Protein AF-A0A2X0K0A9-F1 (afdb_monomer_lite)

Sequence (121 aa):
MPASAASIPGGAQQFCGSQICLYYHSSEQGAQWVANDAEWGDLSGQTFNAQGNFGNVWDGYGQAIRNNAASVANGGYDTVYVYVYRAVDGWGPYDSVGAGGYGNLVNTWNNEASYSIYNHG

Radius of gyration: 12.95 Å; chains: 1; bounding box: 28×37×34 Å

Secondary structure (DSSP, 8-state):
-----EEE---S--SSSSSEEEEEETTTEEEEEEE-SSEES--BTBBPBPPTT-----TTTT-BSTTT--EEE--SSSPEEEESS-GGG---SEEEE-TT-EEE-SSSTT---EEESS---

pLDDT: mean 82.2, std 12.89, range [33.5, 93.31]

Foldseek 3Di:
DPFDEAEFDADPAQPDPEQKKFAQDFPRFWFIDGDRDQKDQFQAVPAGDHPDDDPDRTPRGRPRSALGTFKMFGQDQAKKWFFLHGVVVQRGHTYIAHHNGMGTDDSCGRRTTMMHSDDRD

Structure (mmCIF, N/CA/C/O backbone):
data_AF-A0A2X0K0A9-F1
#
_entry.id   AF-A0A2X0K0A9-F1
#
loop_
_atom_site.group_PDB
_atom_site.id
_atom_site.type_symbol
_atom_site.label_atom_id
_atom_site.label_alt_id
_atom_site.label_comp_id
_atom_site.label_asym_id
_atom_site.label_entity_id
_atom_site.label_seq_id
_atom_site.pdbx_PDB_ins_code
_atom_site.Cartn_x
_atom_site.Cartn_y
_atom_site.Cartn_z
_atom_site.occupancy
_atom_site.B_iso_or_equiv
_atom_site.auth_seq_id
_atom_site.auth_comp_id
_atom_site.auth_asym_id
_atom_site.auth_atom_id
_atom_site.pdbx_PDB_model_num
ATOM 1 N N . MET A 1 1 ? -4.110 -19.079 13.600 1.00 33.50 1 MET A N 1
ATOM 2 C CA . MET A 1 1 ? -3.692 -19.382 12.211 1.00 33.50 1 MET A CA 1
ATOM 3 C C . MET A 1 1 ? -2.951 -18.140 11.753 1.00 33.50 1 MET A C 1
ATOM 5 O O . MET A 1 1 ? -3.490 -17.078 12.050 1.00 33.50 1 MET A O 1
ATOM 9 N N . PRO A 1 2 ? -1.722 -18.210 11.214 1.00 40.62 2 PRO A N 1
ATOM 10 C CA . PRO A 1 2 ? -1.015 -16.984 10.858 1.00 40.62 2 PRO A CA 1
ATOM 11 C C . PRO A 1 2 ? -1.839 -16.257 9.793 1.00 40.62 2 PRO A C 1
ATOM 13 O O . PRO A 1 2 ? -2.416 -16.915 8.923 1.00 40.62 2 PRO A O 1
ATOM 16 N N . ALA A 1 3 ? -1.983 -14.941 9.939 1.00 44.62 3 ALA A N 1
ATOM 17 C CA . ALA A 1 3 ? -2.713 -14.120 8.988 1.00 44.62 3 ALA A CA 1
ATOM 18 C C . ALA A 1 3 ? -2.099 -14.343 7.599 1.00 44.62 3 ALA A C 1
ATOM 20 O O . ALA A 1 3 ? -0.877 -14.389 7.457 1.00 44.62 3 ALA A O 1
ATOM 21 N N . SER A 1 4 ? -2.933 -14.606 6.596 1.00 55.38 4 SER A N 1
ATOM 22 C CA . SER A 1 4 ? -2.465 -14.844 5.236 1.00 55.38 4 SER A CA 1
ATOM 23 C C . SER A 1 4 ? -1.783 -13.577 4.732 1.00 55.38 4 SER A C 1
ATOM 25 O O . SER A 1 4 ? -2.444 -12.568 4.516 1.00 55.38 4 SER A O 1
ATOM 27 N N . ALA A 1 5 ? -0.459 -13.638 4.596 1.00 60.31 5 ALA A N 1
ATOM 28 C CA . ALA A 1 5 ? 0.340 -12.587 3.993 1.00 60.31 5 ALA A CA 1
ATOM 29 C C . ALA A 1 5 ? 0.682 -12.988 2.560 1.00 60.31 5 ALA A C 1
ATOM 31 O O . ALA A 1 5 ? 1.342 -14.009 2.352 1.00 60.31 5 ALA A O 1
ATOM 32 N N . ALA A 1 6 ? 0.233 -12.222 1.566 1.00 78.50 6 ALA A N 1
ATOM 33 C CA . ALA A 1 6 ? 0.764 -12.355 0.215 1.00 78.50 6 ALA A CA 1
ATOM 34 C C . ALA A 1 6 ? 1.959 -11.419 0.085 1.00 78.50 6 ALA A C 1
ATOM 36 O O . ALA A 1 6 ? 1.942 -10.283 0.554 1.00 78.50 6 ALA A O 1
ATOM 37 N N . SER A 1 7 ? 3.016 -11.931 -0.530 1.00 84.19 7 SER A N 1
ATOM 38 C CA . SER A 1 7 ? 4.254 -11.196 -0.736 1.00 84.19 7 SER A CA 1
ATOM 39 C C . SER A 1 7 ? 4.361 -10.749 -2.187 1.00 84.19 7 SER A C 1
ATOM 41 O O . SER A 1 7 ? 4.437 -11.585 -3.092 1.00 84.19 7 SER A O 1
ATOM 43 N N . ILE A 1 8 ? 4.432 -9.442 -2.392 1.00 87.88 8 ILE A N 1
ATOM 44 C CA . ILE A 1 8 ? 4.787 -8.802 -3.651 1.00 87.88 8 ILE A CA 1
ATOM 45 C C . ILE A 1 8 ? 6.312 -8.603 -3.636 1.00 87.88 8 ILE A C 1
ATOM 47 O O . ILE A 1 8 ? 6.832 -7.872 -2.783 1.00 87.88 8 ILE A O 1
ATOM 51 N N . PRO A 1 9 ? 7.064 -9.289 -4.518 1.00 83.94 9 PRO A N 1
ATOM 52 C C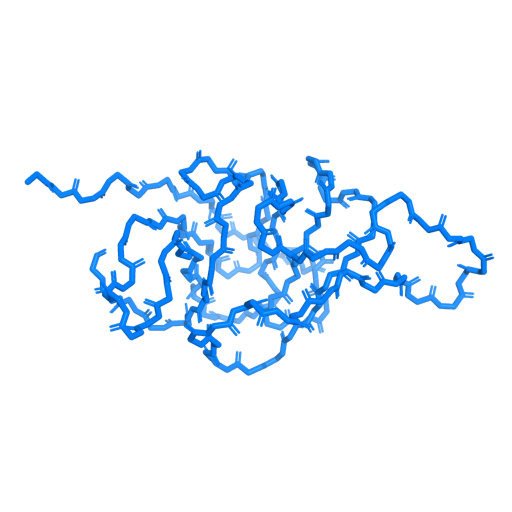A . PRO A 1 9 ? 8.519 -9.231 -4.499 1.00 83.94 9 PRO A CA 1
ATOM 53 C C . PRO A 1 9 ? 9.030 -7.824 -4.828 1.00 83.94 9 PRO A C 1
ATOM 55 O O . PRO A 1 9 ? 8.444 -7.100 -5.630 1.00 83.94 9 PRO A O 1
ATOM 58 N N . GLY A 1 10 ? 10.154 -7.461 -4.208 1.00 79.06 10 GLY A N 1
ATOM 59 C CA . GLY A 1 10 ? 10.881 -6.230 -4.514 1.00 79.06 10 GLY A CA 1
ATOM 60 C C . GLY A 1 10 ? 11.560 -6.262 -5.887 1.00 79.06 10 GLY A C 1
ATOM 61 O O . GLY A 1 10 ? 11.720 -7.323 -6.496 1.00 79.06 10 GLY A O 1
ATOM 62 N N . GLY A 1 11 ? 12.008 -5.100 -6.356 1.00 77.44 11 GLY A N 1
ATOM 63 C CA . GLY A 1 11 ? 12.630 -4.938 -7.670 1.00 77.44 11 GLY A CA 1
ATOM 64 C C . GLY A 1 11 ? 13.549 -3.719 -7.754 1.00 77.44 11 GLY A C 1
ATOM 65 O O . GLY A 1 11 ? 13.556 -2.859 -6.884 1.00 77.44 11 GLY A O 1
ATOM 66 N N . ALA A 1 12 ? 14.346 -3.632 -8.822 1.00 62.19 12 ALA A N 1
ATOM 67 C CA . ALA A 1 12 ? 15.263 -2.504 -9.036 1.00 62.19 12 ALA A CA 1
ATOM 68 C C . ALA A 1 12 ? 14.567 -1.228 -9.556 1.00 62.19 12 ALA A C 1
ATOM 70 O O . ALA A 1 12 ? 15.213 -0.194 -9.708 1.00 62.19 12 ALA A O 1
ATOM 71 N N . GLN A 1 13 ? 13.274 -1.302 -9.883 1.00 62.41 13 GLN A N 1
ATOM 72 C CA . GLN A 1 13 ? 12.555 -0.258 -10.605 1.00 62.41 13 GLN A CA 1
ATOM 73 C C . GLN A 1 13 ? 11.566 0.453 -9.675 1.00 62.41 13 GLN A C 1
ATOM 75 O O . GLN A 1 13 ? 10.579 -0.134 -9.246 1.00 62.41 13 GLN A O 1
ATOM 80 N N . GLN A 1 14 ? 11.811 1.732 -9.388 1.00 64.44 14 GLN A N 1
ATOM 81 C CA . GLN A 1 14 ? 10.899 2.561 -8.597 1.00 64.44 14 GLN A CA 1
ATOM 82 C C . GLN A 1 14 ? 9.744 3.052 -9.483 1.00 64.44 14 GLN A C 1
ATOM 84 O O . GLN A 1 14 ? 9.849 4.075 -10.155 1.00 64.44 14 GLN A O 1
ATOM 89 N N . PHE A 1 15 ? 8.645 2.289 -9.514 1.00 70.12 15 PHE A N 1
ATOM 90 C CA . PHE A 1 15 ? 7.393 2.681 -10.187 1.00 70.12 15 PHE A CA 1
ATOM 91 C C . PHE A 1 15 ? 6.676 3.821 -9.441 1.00 70.12 15 PHE A C 1
ATOM 93 O O . PHE A 1 15 ? 5.972 4.637 -10.031 1.00 70.12 15 PHE A O 1
ATOM 100 N N . CYS A 1 16 ? 6.922 3.896 -8.133 1.00 81.69 16 CYS A N 1
ATOM 101 C CA . CYS A 1 16 ? 6.465 4.941 -7.236 1.00 81.69 16 CYS A CA 1
ATOM 102 C C . CYS A 1 16 ? 7.640 5.850 -6.854 1.00 81.69 16 CYS A C 1
ATOM 104 O O . CYS A 1 16 ? 8.687 5.365 -6.435 1.00 81.69 16 CYS A O 1
ATOM 106 N N . GLY A 1 17 ? 7.468 7.169 -6.958 1.00 82.38 17 GLY A N 1
ATOM 107 C CA . GLY A 1 17 ? 8.461 8.155 -6.503 1.00 82.38 17 GLY A CA 1
ATOM 108 C C . GLY A 1 17 ? 8.375 8.481 -5.006 1.00 82.38 17 GLY A C 1
ATOM 109 O O . GLY A 1 17 ? 8.891 9.505 -4.569 1.00 82.38 17 GLY A O 1
ATOM 110 N N . SER A 1 18 ? 7.639 7.688 -4.231 1.00 87.88 18 SER A N 1
ATOM 111 C CA . SER A 1 18 ? 7.383 7.885 -2.800 1.00 87.88 18 SER A CA 1
ATOM 112 C C . SER A 1 18 ? 7.452 6.547 -2.067 1.00 87.88 18 SER A C 1
ATOM 114 O O . SER A 1 18 ? 7.518 5.502 -2.711 1.00 87.88 18 SER A O 1
ATOM 116 N N . GLN A 1 19 ? 7.452 6.564 -0.732 1.00 88.38 19 GLN A N 1
ATOM 117 C CA . GLN A 1 19 ? 7.525 5.334 0.068 1.00 88.38 19 GLN A CA 1
ATOM 118 C C . GLN A 1 19 ? 6.440 4.324 -0.340 1.00 88.38 19 GLN A C 1
ATOM 120 O O . GLN A 1 19 ? 6.741 3.152 -0.550 1.00 88.38 19 GLN A O 1
ATOM 125 N N . ILE A 1 20 ? 5.200 4.785 -0.514 1.00 90.62 20 ILE A N 1
ATOM 126 C CA . ILE A 1 20 ? 4.082 3.963 -0.982 1.00 90.62 20 ILE A CA 1
ATOM 127 C C . ILE A 1 20 ? 3.239 4.722 -2.013 1.00 90.62 20 ILE A C 1
ATOM 129 O O . ILE A 1 20 ? 2.982 5.919 -1.864 1.00 90.62 20 ILE A O 1
ATOM 133 N N . CYS A 1 21 ? 2.788 4.003 -3.039 1.00 91.25 21 CYS A N 1
ATOM 134 C CA . CYS A 1 21 ? 1.742 4.409 -3.967 1.00 91.25 21 CYS A CA 1
ATOM 135 C C . CYS A 1 21 ? 0.644 3.341 -3.971 1.00 91.25 21 CYS A C 1
ATOM 137 O O . CYS A 1 21 ? 0.934 2.175 -4.223 1.00 91.25 21 CYS A O 1
ATOM 139 N N . LEU A 1 22 ? -0.602 3.731 -3.718 1.00 91.25 22 LEU A N 1
ATOM 140 C CA . LEU A 1 22 ? -1.788 2.885 -3.863 1.00 91.25 22 LEU A CA 1
ATOM 141 C C . LEU A 1 22 ? -2.563 3.329 -5.100 1.00 91.25 22 LEU A C 1
ATOM 143 O O . LEU A 1 22 ? -2.734 4.530 -5.310 1.00 91.25 22 LEU A O 1
ATOM 147 N N . TYR A 1 23 ? -3.060 2.377 -5.881 1.00 89.56 23 TYR A N 1
ATOM 148 C CA . TYR A 1 23 ? -3.743 2.625 -7.149 1.00 89.56 23 TYR A CA 1
ATOM 149 C C . TYR A 1 23 ? -5.162 2.063 -7.129 1.00 89.56 23 TYR A C 1
ATOM 151 O O . TYR A 1 23 ? -5.405 0.984 -6.579 1.00 89.56 23 TYR A O 1
ATOM 159 N N . TYR A 1 24 ? -6.088 2.788 -7.757 1.00 88.94 24 TYR A N 1
ATOM 160 C CA . TYR A 1 24 ? -7.499 2.407 -7.831 1.00 88.94 24 TYR A CA 1
ATOM 161 C C . TYR A 1 24 ? -7.738 1.146 -8.680 1.00 88.94 24 TYR A C 1
ATOM 163 O O . TYR A 1 24 ? -8.608 0.341 -8.364 1.00 88.94 24 TYR A O 1
ATOM 171 N N . HIS A 1 25 ? -6.950 0.940 -9.741 1.00 87.38 25 HIS A N 1
ATOM 172 C CA . HIS A 1 25 ? -7.037 -0.255 -10.588 1.00 87.38 25 HIS A CA 1
ATOM 173 C C . HIS A 1 25 ? -5.873 -1.214 -10.371 1.00 87.38 25 HIS A C 1
ATOM 175 O O . HIS A 1 25 ? -4.822 -0.860 -9.834 1.00 87.38 25 HIS A O 1
ATOM 181 N N . SER A 1 26 ? -6.062 -2.456 -10.812 1.00 86.94 26 SER A N 1
ATOM 182 C CA . SER A 1 26 ? -4.986 -3.439 -10.936 1.00 86.94 26 SER A CA 1
ATOM 183 C C . SER A 1 26 ? -3.914 -2.971 -11.929 1.00 86.94 26 SER A C 1
ATOM 185 O O . SER A 1 26 ? -4.184 -2.158 -12.815 1.00 86.94 26 SER A O 1
ATOM 187 N N . SER A 1 27 ? -2.709 -3.531 -11.816 1.00 85.06 27 SER A N 1
ATOM 188 C CA . SER A 1 27 ? -1.563 -3.213 -12.679 1.00 85.06 27 SER A CA 1
ATOM 189 C C . SER A 1 27 ? -1.169 -1.732 -12.654 1.00 85.06 27 SER A C 1
ATOM 191 O O . SER A 1 27 ? -0.810 -1.164 -13.687 1.00 85.06 27 SER A O 1
ATOM 193 N N . GLU A 1 28 ? -1.258 -1.118 -11.468 1.00 85.62 28 GLU A N 1
ATOM 194 C CA . GLU A 1 28 ? -0.762 0.228 -11.175 1.00 85.62 28 GLU A CA 1
ATOM 195 C C . GLU A 1 28 ? -1.412 1.313 -12.054 1.00 85.62 28 GLU A C 1
ATOM 197 O O . GLU A 1 28 ? -0.757 2.248 -12.519 1.00 85.62 28 GLU A O 1
ATOM 202 N N . GLN A 1 29 ? -2.719 1.175 -12.315 1.00 84.44 29 GLN A N 1
ATOM 203 C CA . GLN A 1 29 ? -3.489 2.084 -13.171 1.00 84.44 29 GLN A CA 1
ATOM 204 C C . GLN A 1 29 ? -4.497 2.935 -12.387 1.00 84.44 29 GLN A C 1
ATOM 206 O O . GLN A 1 29 ? -4.874 2.638 -11.253 1.00 84.44 29 GLN A O 1
ATOM 211 N N . GLY A 1 30 ? -5.011 3.972 -13.052 1.00 85.31 30 GLY A N 1
ATOM 212 C CA . GLY A 1 30 ? -6.050 4.846 -12.511 1.00 85.31 30 GLY A CA 1
ATOM 213 C C . GLY A 1 30 ? -5.502 5.935 -11.594 1.00 85.31 30 GLY A C 1
ATOM 214 O O . GLY A 1 30 ? -4.330 6.303 -11.657 1.00 85.31 30 GLY A O 1
ATOM 215 N N . ALA A 1 31 ? -6.385 6.500 -10.774 1.00 88.50 31 ALA A N 1
ATOM 216 C CA . ALA A 1 31 ? -5.999 7.466 -9.760 1.00 88.50 31 ALA A CA 1
ATOM 217 C C . ALA A 1 31 ? -5.122 6.801 -8.693 1.00 88.50 31 ALA A C 1
ATOM 219 O O . ALA A 1 31 ? -5.293 5.622 -8.371 1.00 88.50 31 ALA A O 1
ATOM 220 N N . GLN A 1 32 ? -4.195 7.578 -8.136 1.00 88.44 32 GLN A N 1
ATOM 221 C CA . GLN A 1 32 ? -3.243 7.077 -7.158 1.00 88.44 32 GLN A CA 1
ATOM 222 C C . GLN A 1 32 ? -3.244 7.932 -5.901 1.00 88.44 32 GLN A C 1
ATOM 224 O O . GLN A 1 32 ? -3.480 9.142 -5.923 1.00 88.44 32 GLN A O 1
ATOM 229 N N . TRP A 1 33 ? -2.901 7.310 -4.792 1.00 90.81 33 TRP A N 1
ATOM 230 C CA . TRP A 1 33 ? -2.552 8.008 -3.577 1.00 90.81 33 TRP A CA 1
ATOM 231 C C . TRP A 1 33 ? -1.125 7.671 -3.200 1.00 90.81 33 TRP A C 1
ATOM 233 O O . TRP A 1 33 ? -0.693 6.534 -3.362 1.00 90.81 33 TRP A O 1
ATOM 243 N N . VAL A 1 34 ? -0.393 8.670 -2.723 1.00 90.94 34 VAL A N 1
ATOM 244 C CA . VAL A 1 34 ? 1.025 8.534 -2.408 1.00 90.94 34 VAL A CA 1
ATOM 245 C C . VAL A 1 34 ? 1.293 9.071 -1.018 1.00 90.94 34 VAL A C 1
ATOM 247 O O . VAL A 1 34 ? 0.719 10.087 -0.624 1.00 90.94 34 VAL A O 1
ATOM 250 N N . ALA A 1 35 ? 2.199 8.417 -0.306 1.00 91.00 35 ALA A N 1
ATOM 251 C CA . ALA A 1 35 ? 2.676 8.880 0.986 1.00 91.00 35 ALA A CA 1
ATOM 252 C C . ALA A 1 35 ? 4.164 8.563 1.159 1.00 91.00 35 ALA A C 1
ATOM 254 O O . ALA A 1 35 ? 4.700 7.634 0.550 1.00 91.00 35 ALA A O 1
ATOM 255 N N . ASN A 1 36 ? 4.830 9.378 1.978 1.00 91.06 36 ASN A N 1
ATOM 256 C CA . ASN A 1 36 ? 6.237 9.206 2.350 1.00 91.06 36 ASN A CA 1
ATOM 257 C C . ASN A 1 36 ? 6.422 8.918 3.843 1.00 91.06 36 ASN A C 1
ATOM 259 O O . ASN A 1 36 ? 7.537 8.633 4.272 1.00 91.06 36 ASN A O 1
ATOM 263 N N . ASP A 1 37 ? 5.351 8.993 4.629 1.00 92.00 37 ASP A N 1
ATOM 264 C CA . ASP A 1 37 ? 5.385 8.651 6.041 1.00 92.00 37 ASP A CA 1
ATOM 265 C C . ASP A 1 37 ? 5.681 7.161 6.221 1.00 92.00 37 ASP A C 1
ATOM 267 O O . ASP A 1 37 ? 5.247 6.322 5.426 1.00 92.00 37 ASP A O 1
ATOM 271 N N . ALA A 1 38 ? 6.412 6.835 7.286 1.00 90.69 38 ALA A N 1
ATOM 272 C CA . ALA A 1 38 ? 6.753 5.457 7.632 1.00 90.69 38 ALA A CA 1
ATOM 273 C C . ALA A 1 38 ? 5.506 4.603 7.912 1.00 90.69 38 ALA A C 1
ATOM 275 O O . ALA A 1 38 ? 5.525 3.389 7.723 1.00 90.69 38 ALA A O 1
ATOM 276 N N . GLU A 1 39 ? 4.427 5.234 8.370 1.00 92.69 39 GLU A N 1
ATOM 277 C CA . GLU A 1 39 ? 3.222 4.553 8.807 1.00 92.69 39 GLU A CA 1
ATOM 278 C C . GLU A 1 39 ? 2.000 5.464 8.711 1.00 92.69 39 GLU A C 1
ATOM 280 O O . GLU A 1 39 ? 2.068 6.652 9.028 1.00 92.69 39 GLU A O 1
ATOM 285 N N . TRP A 1 40 ? 0.860 4.872 8.353 1.00 92.81 40 TRP A N 1
ATOM 286 C CA . TRP A 1 40 ? -0.445 5.507 8.457 1.00 92.81 40 TRP A CA 1
ATOM 287 C C . TRP A 1 40 ? -1.465 4.519 9.021 1.00 92.81 40 TRP A C 1
ATOM 289 O O . TRP A 1 40 ? -1.918 3.608 8.331 1.00 92.81 40 TRP A O 1
ATOM 299 N N . GLY A 1 41 ? -1.847 4.713 10.286 1.00 89.69 41 GLY A N 1
ATOM 300 C CA . GLY A 1 41 ? -2.703 3.781 11.031 1.00 89.69 41 GLY A CA 1
ATOM 301 C C . GLY A 1 41 ? -4.200 3.813 10.690 1.00 89.69 41 GLY A C 1
ATOM 302 O O . GLY A 1 41 ? -4.938 2.941 11.145 1.00 89.69 41 GLY A O 1
ATOM 303 N N . ASP A 1 42 ? -4.663 4.800 9.920 1.00 89.50 42 ASP A N 1
ATOM 304 C CA . ASP A 1 42 ? -6.038 4.884 9.413 1.00 89.50 42 ASP A CA 1
ATOM 305 C C . ASP A 1 42 ? -6.109 5.663 8.086 1.00 89.50 42 ASP A C 1
ATOM 307 O O . ASP A 1 42 ? -5.921 6.880 8.050 1.00 89.50 42 ASP A O 1
ATOM 311 N N . LEU A 1 43 ? -6.418 4.958 6.999 1.00 88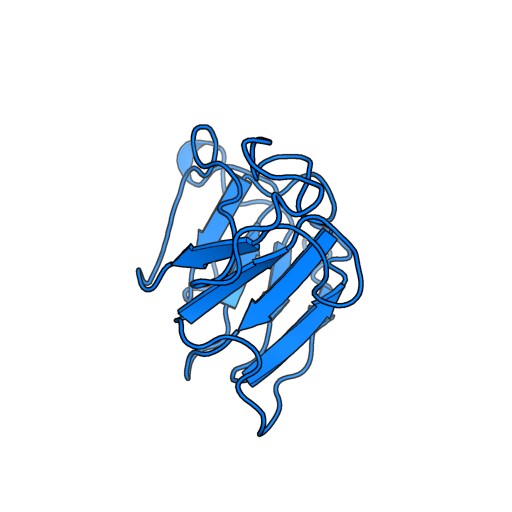.50 43 LEU A N 1
ATOM 312 C CA . LEU A 1 43 ? -6.650 5.513 5.662 1.00 88.50 43 LEU A CA 1
ATOM 313 C C . LEU A 1 43 ? -8.107 5.974 5.453 1.00 88.50 43 LEU A C 1
ATOM 315 O O . LEU A 1 43 ? -8.443 6.496 4.388 1.00 88.50 43 LEU A O 1
ATOM 319 N N . SER A 1 44 ? -8.989 5.814 6.448 1.00 81.88 44 SER A N 1
ATOM 320 C CA . SER A 1 44 ? -10.395 6.241 6.393 1.00 81.88 44 SER A CA 1
ATOM 321 C C . SER A 1 44 ? -10.477 7.773 6.381 1.00 81.88 44 SER A C 1
ATOM 323 O O . SER A 1 44 ? -10.455 8.429 7.417 1.00 81.88 44 SER A O 1
ATOM 325 N N . GLY A 1 45 ? -10.547 8.360 5.189 1.00 83.69 45 GLY A N 1
ATOM 326 C CA . GLY A 1 45 ? -10.526 9.813 4.974 1.00 83.69 45 GLY A CA 1
ATOM 327 C C . GLY A 1 45 ? -9.480 10.250 3.954 1.00 83.69 45 GLY A C 1
ATOM 328 O O . GLY A 1 45 ? -9.533 11.374 3.461 1.00 83.69 45 GLY A O 1
ATOM 329 N N . GLN A 1 46 ? -8.569 9.349 3.588 1.00 89.50 46 GLN A N 1
ATOM 330 C CA . GLN A 1 46 ? -7.703 9.531 2.438 1.00 89.50 46 GLN A CA 1
ATOM 331 C C . GLN A 1 46 ? -8.453 9.162 1.156 1.00 89.50 46 GLN A C 1
ATOM 333 O O . GLN A 1 46 ? -9.237 8.209 1.121 1.00 89.50 46 GLN A O 1
ATOM 338 N N . THR A 1 47 ? -8.217 9.936 0.101 1.00 90.88 47 THR A N 1
ATOM 339 C CA . THR A 1 47 ? -8.831 9.736 -1.215 1.00 90.88 47 THR A CA 1
ATOM 340 C C . THR A 1 47 ? -7.757 9.660 -2.289 1.00 90.88 47 THR A C 1
ATOM 342 O O . THR A 1 47 ? -6.680 10.244 -2.138 1.00 90.88 47 THR A O 1
ATOM 345 N N . PHE A 1 48 ? -8.033 8.927 -3.366 1.00 88.88 48 PHE A N 1
ATOM 346 C CA . PHE A 1 48 ? -7.135 8.894 -4.513 1.00 88.88 48 PHE A CA 1
ATOM 347 C C . PHE A 1 48 ? -7.057 10.267 -5.173 1.00 88.88 48 PHE A C 1
ATOM 349 O O . PHE A 1 48 ? -8.070 10.921 -5.439 1.00 88.88 48 PHE A O 1
ATOM 356 N N . ASN A 1 49 ? -5.831 10.671 -5.484 1.00 84.81 49 ASN A N 1
ATOM 357 C CA . ASN A 1 49 ? -5.514 11.918 -6.152 1.00 84.81 49 ASN A CA 1
ATOM 358 C C . ASN A 1 49 ? -5.195 11.660 -7.633 1.00 84.81 49 ASN A C 1
ATOM 360 O O . ASN A 1 49 ? -4.864 10.550 -8.054 1.00 84.81 49 ASN A O 1
ATOM 364 N N . ALA A 1 50 ? -5.296 12.703 -8.456 1.00 68.06 50 ALA A N 1
ATOM 365 C CA . ALA A 1 50 ? -4.862 12.621 -9.843 1.00 68.06 50 ALA A CA 1
ATOM 366 C C . ALA A 1 50 ? -3.327 12.631 -9.863 1.00 68.06 50 ALA A C 1
ATOM 368 O O . ALA A 1 50 ? -2.703 13.518 -9.275 1.00 68.06 50 ALA A O 1
ATOM 369 N N . GLN A 1 51 ? -2.708 11.648 -10.516 1.00 65.69 51 GLN A N 1
ATOM 370 C CA . GLN A 1 51 ? -1.262 11.655 -10.719 1.00 65.69 51 GLN A CA 1
ATOM 371 C C . GLN A 1 51 ? -0.863 12.862 -11.586 1.00 65.69 51 GLN A C 1
ATOM 373 O O . GLN A 1 51 ? -1.526 13.153 -12.577 1.00 65.69 51 GLN A O 1
ATOM 378 N N . GLY A 1 52 ? 0.210 13.547 -11.168 1.00 50.09 52 GLY A N 1
ATOM 379 C CA . GLY A 1 52 ? 0.943 14.649 -11.812 1.00 50.09 52 GLY A CA 1
ATOM 380 C C . GLY A 1 52 ? 0.434 15.248 -13.133 1.00 50.09 52 GLY A C 1
ATOM 381 O O . GLY A 1 52 ? 0.298 14.548 -14.119 1.00 50.09 52 GLY A O 1
ATOM 382 N N . ASN A 1 53 ? 0.290 16.581 -13.158 1.00 40.12 53 ASN A N 1
ATOM 383 C CA . ASN A 1 53 ? 0.324 17.544 -14.284 1.00 40.12 53 ASN A CA 1
ATOM 384 C C . ASN A 1 53 ? -0.269 17.188 -15.672 1.00 40.12 53 ASN A C 1
ATOM 386 O O . ASN A 1 53 ? -0.026 17.914 -16.635 1.00 40.12 53 ASN A O 1
ATOM 390 N N . PHE A 1 54 ? -1.059 16.130 -15.808 1.00 44.59 54 PHE A N 1
ATOM 391 C CA . PHE A 1 54 ? -1.805 15.810 -17.018 1.00 44.59 54 PHE A CA 1
ATOM 392 C C . PHE A 1 54 ? -3.282 15.879 -16.655 1.00 44.59 54 PHE A C 1
ATOM 394 O O . PHE A 1 54 ? -3.785 15.029 -15.931 1.00 44.59 54 PHE A O 1
ATOM 401 N N . GLY A 1 55 ? -3.947 16.946 -17.107 1.00 45.12 55 G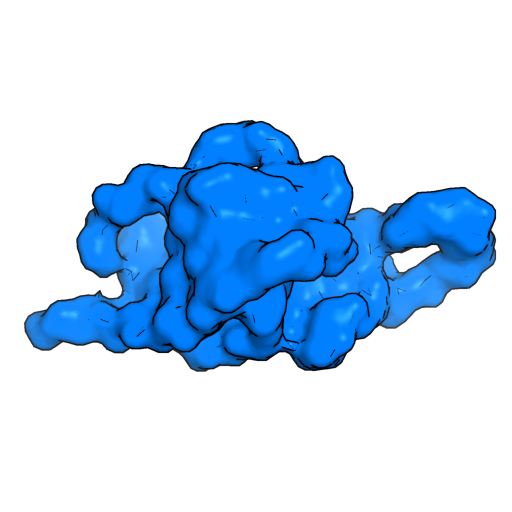LY A N 1
ATOM 402 C CA . GLY A 1 55 ? -5.300 17.368 -16.720 1.00 45.12 55 GLY A CA 1
ATOM 403 C C . GLY A 1 55 ? -6.455 16.442 -17.118 1.00 45.12 55 GLY A C 1
ATOM 404 O O . GLY A 1 55 ? -7.531 16.938 -17.434 1.00 45.12 55 GLY A O 1
ATOM 405 N N . ASN A 1 56 ? -6.256 15.125 -17.101 1.00 53.47 56 ASN A N 1
ATOM 406 C CA . ASN A 1 56 ? -7.324 14.141 -17.186 1.00 53.47 56 ASN A CA 1
ATOM 407 C C . ASN A 1 56 ? -7.664 13.669 -15.769 1.00 53.47 56 ASN A C 1
ATOM 409 O O . ASN A 1 56 ? -6.787 13.260 -15.011 1.00 53.47 56 ASN A O 1
ATOM 413 N N . VAL A 1 57 ? -8.943 13.737 -15.404 1.00 58.28 57 VAL A N 1
ATOM 414 C CA . VAL A 1 57 ? -9.443 13.110 -14.177 1.00 58.28 57 VAL A CA 1
ATOM 415 C C . VAL A 1 57 ? -9.363 11.602 -14.392 1.00 58.28 57 VAL A C 1
ATOM 417 O O . VAL A 1 57 ? -10.111 11.049 -15.195 1.00 58.28 57 VAL A O 1
ATOM 420 N N . TRP A 1 58 ? -8.400 10.960 -13.739 1.00 72.75 58 TRP A N 1
ATOM 421 C CA . TRP A 1 58 ? -8.219 9.515 -13.812 1.00 72.75 58 TRP A CA 1
ATOM 422 C C . TRP A 1 58 ? -9.347 8.801 -13.068 1.00 72.75 58 TRP A C 1
ATOM 424 O O . TRP A 1 58 ? -9.850 9.294 -12.055 1.00 72.75 58 TRP A O 1
ATOM 434 N N . ASP A 1 59 ? -9.739 7.638 -13.579 1.00 80.50 59 ASP A N 1
ATOM 435 C CA . ASP A 1 59 ? -10.743 6.787 -12.947 1.00 80.50 59 ASP A CA 1
ATOM 436 C C . ASP A 1 59 ? -10.342 6.467 -11.496 1.00 80.50 59 ASP A C 1
ATOM 438 O O . ASP A 1 59 ? -9.178 6.163 -11.224 1.00 80.50 59 ASP A O 1
ATOM 442 N N . GLY A 1 60 ? -11.283 6.624 -10.562 1.00 78.25 60 GLY A N 1
ATOM 443 C CA . GLY A 1 60 ? -11.026 6.524 -9.121 1.00 78.25 60 GLY A CA 1
ATOM 444 C C . GLY A 1 60 ? -10.691 7.838 -8.407 1.00 78.25 60 GLY A C 1
ATOM 445 O O . GLY A 1 60 ? -10.619 7.850 -7.181 1.00 78.25 60 GLY A O 1
ATOM 446 N N . TYR A 1 61 ? -10.520 8.963 -9.112 1.00 87.50 61 TYR A N 1
ATOM 447 C CA . TYR A 1 61 ? -10.233 10.253 -8.468 1.00 87.50 61 TYR A CA 1
ATOM 448 C C . TYR A 1 61 ? -11.316 10.650 -7.452 1.00 87.50 61 TYR A C 1
ATOM 450 O O . TYR A 1 61 ? -12.513 10.603 -7.743 1.00 87.50 61 TYR A O 1
ATOM 458 N N . GLY A 1 62 ? -10.889 11.055 -6.254 1.00 86.75 62 GLY A N 1
ATOM 459 C CA . GLY A 1 62 ? -11.782 11.426 -5.156 1.00 86.75 62 GLY A CA 1
ATOM 460 C C . GLY A 1 62 ? -12.488 10.245 -4.482 1.00 86.75 62 GLY A C 1
ATOM 461 O O . GLY A 1 62 ? -13.199 10.458 -3.500 1.00 86.75 62 GLY A O 1
ATOM 462 N N . GLN A 1 63 ? -12.291 9.007 -4.954 1.00 89.75 63 GLN A N 1
ATOM 463 C CA . GLN A 1 63 ? -12.749 7.819 -4.234 1.00 89.75 63 GLN A CA 1
ATOM 464 C C . GLN A 1 63 ? -11.897 7.617 -2.983 1.00 89.75 63 GLN A C 1
ATOM 466 O O . GLN A 1 63 ? -10.698 7.903 -2.979 1.00 89.75 63 GLN A O 1
ATOM 471 N N . ALA A 1 64 ? -12.518 7.128 -1.911 1.00 90.06 64 ALA A N 1
ATOM 472 C CA . ALA A 1 64 ? -11.795 6.749 -0.704 1.00 90.06 64 ALA A CA 1
ATOM 47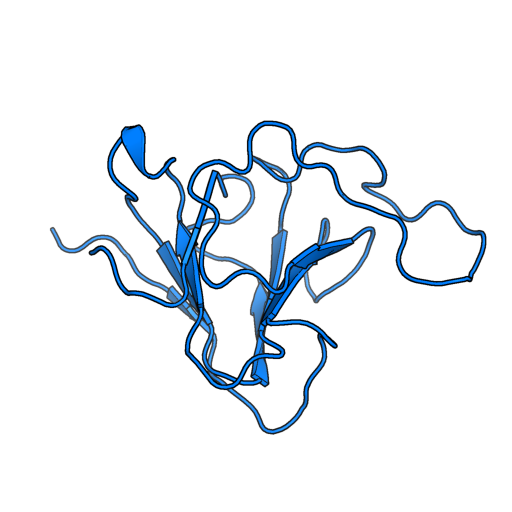3 C C . ALA A 1 64 ? -10.794 5.640 -1.032 1.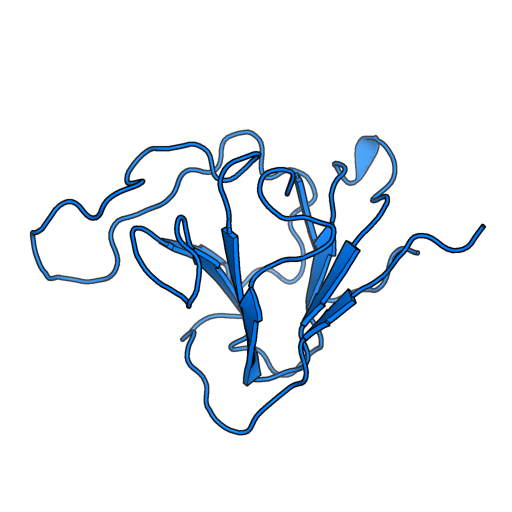00 90.06 64 ALA A C 1
ATOM 475 O O . ALA A 1 64 ? -11.144 4.724 -1.765 1.00 90.06 64 ALA A O 1
ATOM 476 N N . ILE A 1 65 ? -9.585 5.693 -0.476 1.00 87.06 65 ILE A N 1
ATOM 477 C CA . ILE A 1 65 ? -8.591 4.622 -0.675 1.00 87.06 65 ILE A CA 1
ATOM 478 C C . ILE A 1 65 ? -9.105 3.321 -0.091 1.00 87.06 65 ILE A C 1
ATOM 480 O O . ILE A 1 65 ? -9.081 2.276 -0.736 1.00 87.06 65 ILE A O 1
ATOM 484 N N . ARG A 1 66 ? -9.611 3.420 1.140 1.00 85.94 66 ARG A N 1
ATOM 485 C CA . ARG A 1 66 ? -10.185 2.288 1.836 1.00 85.94 66 ARG A CA 1
ATOM 486 C C . ARG A 1 66 ? -11.303 1.680 1.008 1.00 85.94 66 ARG A C 1
ATOM 488 O O . ARG A 1 66 ? -12.225 2.374 0.581 1.00 85.94 66 ARG A O 1
ATOM 495 N N . ASN A 1 67 ? -11.218 0.367 0.865 1.00 85.31 67 ASN A N 1
ATOM 496 C CA . ASN A 1 67 ? -12.115 -0.474 0.092 1.00 85.31 67 ASN A CA 1
ATOM 497 C C . ASN A 1 67 ? -12.034 -0.338 -1.435 1.00 85.31 67 ASN A C 1
ATOM 499 O O . ASN A 1 67 ? -12.900 -0.866 -2.128 1.00 85.31 67 ASN A O 1
ATOM 503 N N . ASN A 1 68 ? -11.028 0.359 -1.961 1.00 88.00 68 ASN A N 1
ATOM 504 C CA . ASN A 1 68 ? -10.945 0.647 -3.390 1.00 88.00 68 ASN A CA 1
ATOM 505 C C . ASN A 1 68 ? -9.529 0.546 -3.970 1.00 88.00 68 ASN A C 1
ATOM 507 O O . ASN A 1 68 ? -9.390 0.733 -5.177 1.00 88.00 68 ASN A O 1
ATOM 511 N N . ALA A 1 69 ? -8.476 0.329 -3.171 1.00 87.81 69 ALA A N 1
ATOM 512 C CA . ALA A 1 69 ? -7.170 0.088 -3.772 1.00 87.81 69 ALA A CA 1
ATOM 513 C C . ALA A 1 69 ? -7.121 -1.338 -4.331 1.00 87.81 69 ALA A C 1
ATOM 515 O O . ALA A 1 69 ? -7.664 -2.285 -3.769 1.00 87.81 69 ALA A O 1
ATOM 516 N N . ALA A 1 70 ? -6.497 -1.481 -5.492 1.00 89.38 70 ALA A N 1
ATOM 517 C CA . ALA A 1 70 ? -6.390 -2.762 -6.181 1.00 89.38 70 ALA A CA 1
ATOM 518 C C . ALA A 1 70 ? -4.933 -3.149 -6.454 1.00 89.38 70 ALA A C 1
ATOM 520 O O . ALA A 1 70 ? -4.619 -4.332 -6.602 1.00 89.38 70 ALA A O 1
ATOM 521 N N . SER A 1 71 ? -4.024 -2.176 -6.506 1.00 89.81 71 SER A N 1
ATOM 522 C CA . SER A 1 71 ? -2.589 -2.426 -6.622 1.00 89.81 71 SER A CA 1
ATOM 523 C C . SER A 1 71 ? -1.766 -1.415 -5.833 1.00 89.81 71 SER A C 1
ATOM 525 O O . SER A 1 71 ? -2.254 -0.363 -5.407 1.00 89.81 71 SER A O 1
ATOM 527 N N . VAL A 1 72 ? -0.507 -1.770 -5.603 1.00 91.62 72 VAL A N 1
ATOM 528 C CA . VAL A 1 72 ? 0.439 -1.019 -4.784 1.00 91.62 72 VAL A CA 1
ATOM 529 C C . VAL A 1 72 ? 1.806 -1.002 -5.449 1.00 91.62 72 VAL A C 1
ATOM 531 O O . VAL A 1 72 ? 2.212 -1.969 -6.089 1.00 91.62 72 VAL A O 1
ATOM 534 N N . ALA A 1 73 ? 2.546 0.080 -5.245 1.00 91.31 73 ALA A N 1
ATOM 535 C CA . ALA A 1 73 ? 3.967 0.151 -5.533 1.00 91.31 73 ALA A CA 1
ATOM 536 C C . ALA A 1 73 ? 4.720 0.736 -4.336 1.00 91.31 73 ALA A C 1
ATOM 538 O O . ALA A 1 73 ? 4.287 1.705 -3.713 1.00 91.31 73 ALA A O 1
ATOM 539 N N . ASN A 1 74 ? 5.871 0.150 -4.035 1.00 91.81 74 ASN A N 1
ATOM 540 C CA . ASN A 1 74 ? 6.789 0.586 -3.001 1.00 91.81 74 ASN A CA 1
ATOM 541 C C . ASN A 1 74 ? 7.997 1.247 -3.666 1.00 91.81 74 ASN A C 1
ATOM 543 O O . ASN A 1 74 ? 8.822 0.578 -4.287 1.00 91.81 74 ASN A O 1
ATOM 547 N N . GLY A 1 75 ? 8.090 2.569 -3.556 1.00 88.94 75 GLY A N 1
ATOM 548 C CA . GLY A 1 75 ? 9.254 3.325 -4.014 1.00 88.94 75 GLY A CA 1
ATOM 549 C C . GLY A 1 75 ? 10.331 3.482 -2.944 1.00 88.94 75 GLY A C 1
ATOM 550 O O . GLY A 1 75 ? 11.380 4.048 -3.225 1.00 88.94 75 GLY A O 1
ATOM 551 N N . GLY A 1 76 ? 10.098 3.010 -1.722 1.00 87.50 76 GLY A N 1
ATOM 552 C CA . GLY A 1 76 ? 11.045 3.081 -0.618 1.00 87.50 76 GLY A CA 1
ATOM 553 C C . GLY A 1 76 ? 12.139 2.012 -0.649 1.00 87.50 76 GLY A C 1
ATOM 554 O O . GLY A 1 76 ? 12.196 1.150 -1.529 1.00 87.50 76 GLY A O 1
ATOM 555 N N . TYR A 1 77 ? 13.014 2.079 0.359 1.00 89.06 77 TYR A N 1
ATOM 556 C CA . TYR A 1 77 ? 14.104 1.117 0.586 1.00 89.06 77 TYR A CA 1
ATOM 557 C C . TYR A 1 77 ? 13.734 -0.002 1.568 1.00 89.06 77 TYR A C 1
ATOM 559 O O . TYR A 1 77 ? 14.410 -1.029 1.614 1.00 89.06 77 TYR A O 1
ATOM 567 N N . ASP A 1 78 ? 12.660 0.189 2.329 1.00 90.75 78 ASP A N 1
ATOM 568 C CA . ASP A 1 78 ? 12.138 -0.772 3.295 1.00 90.75 78 ASP A CA 1
ATOM 569 C C . ASP A 1 78 ? 10.933 -1.523 2.727 1.00 90.75 78 ASP A C 1
ATOM 571 O O . ASP A 1 78 ? 10.248 -1.036 1.829 1.00 90.75 78 ASP A O 1
ATOM 575 N N . THR A 1 79 ? 10.653 -2.713 3.260 1.00 91.12 79 THR A N 1
ATOM 576 C CA . THR A 1 79 ? 9.422 -3.448 2.929 1.00 91.12 79 THR A CA 1
ATOM 577 C C . THR A 1 79 ? 8.222 -2.731 3.537 1.00 91.12 79 THR A C 1
ATOM 579 O O . THR A 1 79 ? 8.234 -2.409 4.720 1.00 91.12 79 THR A O 1
ATOM 582 N N . VAL A 1 80 ? 7.185 -2.509 2.735 1.00 92.62 80 VAL A N 1
ATOM 583 C CA . VAL A 1 80 ? 5.916 -1.923 3.176 1.00 92.62 80 VAL A CA 1
ATOM 584 C C . VAL A 1 80 ? 4.914 -3.042 3.424 1.00 92.62 80 VAL A C 1
ATOM 586 O O . VAL A 1 80 ? 4.804 -3.969 2.629 1.00 92.62 80 VAL A O 1
ATOM 589 N N . TYR A 1 81 ? 4.165 -2.943 4.510 1.00 92.38 81 TYR A N 1
ATOM 590 C CA . TYR A 1 81 ? 3.072 -3.835 4.864 1.00 92.38 81 TYR A CA 1
ATOM 591 C C . TYR A 1 81 ? 1.766 -3.049 4.741 1.00 92.38 81 TYR A C 1
ATOM 593 O O . TYR A 1 81 ? 1.584 -2.044 5.430 1.00 92.38 81 TYR A O 1
ATOM 601 N N . VAL A 1 82 ? 0.883 -3.469 3.838 1.00 90.44 82 VAL A N 1
ATOM 602 C CA . VAL A 1 82 ? -0.461 -2.899 3.662 1.00 90.44 82 VAL A CA 1
ATOM 603 C C . VAL A 1 82 ? -1.434 -3.787 4.412 1.00 90.44 82 VAL A C 1
ATOM 605 O O . VAL A 1 82 ? -1.404 -4.993 4.211 1.00 90.44 82 VAL A O 1
ATOM 608 N N . TYR A 1 83 ? -2.282 -3.219 5.261 1.00 90.44 83 TYR A N 1
ATOM 609 C CA . TYR A 1 83 ? -3.106 -3.953 6.220 1.00 90.44 83 TYR A CA 1
ATOM 610 C C . TYR A 1 83 ? -4.604 -3.726 6.000 1.00 90.44 83 TYR A C 1
ATOM 612 O O . TYR A 1 83 ? -5.040 -2.628 5.641 1.00 90.44 83 TYR A O 1
ATOM 620 N N . VAL A 1 84 ? -5.403 -4.757 6.293 1.00 84.94 84 VAL A N 1
ATOM 621 C CA . VAL A 1 84 ? -6.872 -4.717 6.190 1.00 84.94 84 VAL A CA 1
ATOM 622 C C . VAL A 1 84 ? -7.527 -3.881 7.293 1.00 84.94 84 VAL A C 1
ATOM 624 O O . VAL A 1 84 ? -8.580 -3.275 7.088 1.00 84.94 84 VAL A O 1
ATOM 627 N N . TYR A 1 85 ? -6.953 -3.861 8.497 1.00 84.62 85 TYR A N 1
ATOM 628 C CA . TYR A 1 85 ? -7.539 -3.151 9.633 1.00 84.62 85 TYR A CA 1
ATOM 629 C C . TYR A 1 85 ? -6.796 -1.863 9.949 1.00 84.62 85 TYR A C 1
ATOM 631 O O . TYR A 1 85 ? -5.656 -1.641 9.543 1.00 84.62 85 TYR A O 1
ATOM 639 N N . ARG A 1 86 ? -7.478 -0.976 10.672 1.00 85.56 86 ARG A N 1
ATOM 640 C CA . ARG A 1 86 ? -6.840 0.204 11.249 1.00 85.56 86 ARG A CA 1
ATOM 641 C C . ARG A 1 86 ? -5.916 -0.245 12.374 1.00 85.56 86 ARG A C 1
ATOM 643 O O . ARG A 1 86 ? -6.225 -1.207 13.078 1.00 85.56 86 ARG A O 1
ATOM 650 N N . ALA A 1 87 ? -4.856 0.512 12.624 1.00 84.12 87 ALA A N 1
ATOM 651 C CA . ALA A 1 87 ? -3.923 0.238 13.715 1.00 84.12 87 ALA A CA 1
ATOM 652 C C . ALA A 1 87 ? -4.639 0.100 15.074 1.00 84.12 87 ALA A C 1
ATOM 654 O O . ALA A 1 87 ? -4.318 -0.787 15.863 1.00 84.12 87 ALA A O 1
ATOM 655 N N . VAL A 1 88 ? -5.664 0.927 15.318 1.00 84.50 88 VAL A N 1
ATOM 656 C CA . VAL A 1 88 ? -6.458 0.923 16.562 1.00 84.50 88 VAL A CA 1
ATOM 657 C C . VAL A 1 88 ? -7.316 -0.330 16.758 1.00 84.50 88 VAL A C 1
ATOM 659 O O . VAL A 1 88 ? -7.636 -0.663 17.895 1.00 84.50 88 VAL A O 1
ATOM 662 N N . ASP A 1 89 ? -7.672 -1.026 15.676 1.00 83.62 89 ASP A N 1
ATOM 663 C CA . ASP A 1 89 ? -8.482 -2.250 15.715 1.00 83.62 89 ASP A CA 1
ATOM 664 C C . ASP A 1 89 ? -7.606 -3.520 15.696 1.00 83.62 89 ASP A C 1
ATOM 666 O O . ASP A 1 89 ? -8.121 -4.635 15.763 1.00 83.62 89 ASP A O 1
ATOM 670 N N . GLY A 1 90 ? -6.279 -3.345 15.625 1.00 80.50 90 GLY A N 1
ATOM 671 C CA . GLY A 1 90 ? -5.298 -4.410 15.461 1.00 80.50 90 GLY A CA 1
ATOM 672 C C . GLY A 1 90 ? -5.105 -4.768 13.990 1.00 80.50 90 GLY A C 1
ATOM 673 O O . GLY A 1 90 ? -5.825 -5.617 13.487 1.00 80.50 90 GLY A O 1
ATOM 674 N N . TRP A 1 91 ? -4.119 -4.125 13.352 1.00 80.19 91 TRP A N 1
ATOM 675 C CA . TRP A 1 91 ? -3.543 -4.289 11.999 1.00 80.19 91 TRP A CA 1
ATOM 676 C C . TRP A 1 91 ? -4.109 -5.401 11.081 1.00 80.19 91 TRP A C 1
ATOM 678 O O . TRP A 1 91 ? -4.533 -5.111 9.966 1.00 80.19 91 TRP A O 1
ATOM 688 N N . GLY A 1 92 ? -4.226 -6.650 11.535 1.00 82.62 92 GLY A N 1
ATOM 689 C CA . GLY A 1 92 ? -4.953 -7.697 10.807 1.00 82.62 92 GLY A CA 1
ATOM 690 C C . GLY A 1 92 ? -4.167 -8.297 9.637 1.00 82.62 92 GLY A C 1
ATOM 691 O O . GLY A 1 92 ? -2.948 -8.168 9.597 1.00 82.62 92 GLY A O 1
ATOM 692 N N . PRO A 1 93 ? -4.840 -8.991 8.696 1.00 88.00 93 PRO A N 1
ATOM 693 C CA . PRO A 1 93 ? -4.196 -9.518 7.494 1.00 88.00 93 PRO A CA 1
ATOM 694 C C . PRO A 1 93 ? -3.528 -8.421 6.673 1.00 88.00 93 PRO A C 1
ATOM 696 O O . PRO A 1 93 ? -4.002 -7.283 6.656 1.00 88.00 93 PRO A O 1
ATOM 699 N N . TYR A 1 94 ? -2.455 -8.780 5.973 1.00 89.25 94 TYR A N 1
ATOM 700 C CA . TYR A 1 94 ? -1.650 -7.818 5.236 1.00 89.25 94 TYR A CA 1
ATOM 701 C C . TYR A 1 94 ? -1.095 -8.379 3.933 1.00 89.25 94 TYR A C 1
ATOM 703 O O . TYR A 1 94 ? -0.988 -9.586 3.753 1.00 89.25 94 TYR A O 1
ATOM 711 N N . ASP A 1 95 ? -0.696 -7.486 3.038 1.00 90.00 95 ASP A N 1
ATOM 712 C CA . ASP A 1 95 ? 0.177 -7.791 1.912 1.00 90.00 95 ASP A CA 1
ATOM 713 C C . ASP A 1 95 ? 1.530 -7.113 2.157 1.00 90.00 95 ASP A C 1
ATOM 715 O O . ASP A 1 95 ? 1.589 -5.943 2.541 1.00 90.00 95 ASP A O 1
ATOM 719 N N . SER A 1 96 ? 2.628 -7.849 1.977 1.00 91.81 96 SER A N 1
ATOM 720 C CA . SER A 1 96 ? 3.979 -7.290 2.072 1.00 91.81 96 SER A CA 1
ATOM 721 C C . SER A 1 96 ? 4.501 -6.934 0.689 1.00 91.81 96 SER A C 1
ATOM 723 O O . SER A 1 96 ? 4.367 -7.699 -0.261 1.00 91.81 96 SER A O 1
ATOM 725 N N . VAL A 1 97 ? 5.119 -5.767 0.573 1.00 91.38 97 VAL A N 1
ATOM 726 C CA . VAL A 1 97 ? 5.633 -5.212 -0.675 1.00 91.38 97 VAL A CA 1
ATOM 727 C C . VAL A 1 97 ? 7.104 -4.917 -0.471 1.00 91.38 97 VAL A C 1
ATOM 729 O O . VAL A 1 97 ? 7.467 -3.978 0.241 1.00 91.38 97 VAL A O 1
ATOM 732 N N . GLY A 1 98 ? 7.966 -5.737 -1.069 1.00 90.38 98 GLY A N 1
ATOM 733 C CA . GLY A 1 98 ? 9.409 -5.530 -0.993 1.00 90.38 98 GLY A CA 1
ATOM 734 C C . GLY A 1 98 ? 9.818 -4.161 -1.544 1.00 90.38 98 GLY A C 1
ATOM 735 O O . GLY A 1 98 ? 9.087 -3.551 -2.324 1.00 90.38 98 GLY A O 1
ATOM 736 N N . ALA A 1 99 ? 10.995 -3.679 -1.152 1.00 89.12 99 ALA A N 1
ATOM 737 C CA . ALA A 1 99 ? 11.551 -2.428 -1.667 1.00 89.1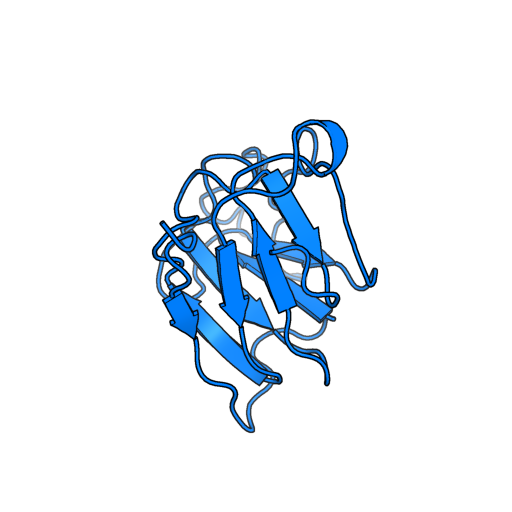2 99 ALA A CA 1
ATOM 738 C C . ALA A 1 99 ? 11.622 -2.440 -3.206 1.00 89.12 99 ALA A C 1
ATOM 740 O O . ALA A 1 99 ? 12.072 -3.425 -3.802 1.00 89.12 99 ALA A O 1
ATOM 741 N N . GLY A 1 100 ? 11.133 -1.377 -3.850 1.00 88.31 100 GLY A N 1
ATOM 742 C CA . GLY A 1 100 ? 11.004 -1.301 -5.313 1.00 88.31 100 GLY A CA 1
ATOM 743 C C . GLY A 1 100 ? 10.002 -2.292 -5.926 1.00 88.31 100 GLY A C 1
ATOM 744 O O . GLY A 1 100 ? 9.990 -2.483 -7.142 1.00 88.31 100 GLY A O 1
ATOM 745 N N . GLY A 1 101 ? 9.210 -2.979 -5.102 1.00 88.94 101 GLY A N 1
ATOM 746 C CA . GLY A 1 101 ? 8.190 -3.932 -5.526 1.00 88.94 101 GLY A CA 1
ATOM 747 C C . GLY A 1 101 ? 6.892 -3.242 -5.916 1.00 88.94 101 GLY A C 1
ATOM 748 O O . GLY A 1 101 ? 6.553 -2.184 -5.389 1.00 88.94 101 GLY A O 1
ATOM 749 N N . TYR A 1 102 ? 6.155 -3.846 -6.836 1.00 90.00 102 TYR A N 1
ATOM 750 C CA . TYR A 1 102 ? 4.828 -3.396 -7.238 1.00 90.00 102 TYR A CA 1
ATOM 751 C C . TYR A 1 102 ? 3.995 -4.587 -7.705 1.00 90.00 102 TYR A C 1
ATOM 753 O O . TYR A 1 102 ? 4.540 -5.611 -8.131 1.00 90.00 102 TYR A O 1
ATOM 761 N N . GLY A 1 103 ? 2.682 -4.478 -7.567 1.00 88.81 103 GLY A N 1
ATOM 762 C CA . GLY A 1 103 ? 1.757 -5.508 -8.004 1.00 88.81 103 GLY A CA 1
ATOM 763 C C . GLY A 1 103 ? 0.352 -5.318 -7.454 1.00 88.81 103 GLY A C 1
ATOM 764 O O . GLY A 1 103 ? 0.063 -4.431 -6.647 1.00 88.81 103 GLY A O 1
ATOM 765 N N . ASN A 1 104 ? -0.531 -6.225 -7.863 1.00 89.50 104 ASN A N 1
ATOM 766 C CA . ASN A 1 104 ? -1.888 -6.290 -7.336 1.00 89.50 104 ASN A CA 1
ATOM 767 C C . ASN A 1 104 ? -1.883 -6.719 -5.872 1.00 89.50 104 ASN A C 1
ATOM 769 O O . ASN A 1 104 ? -1.176 -7.656 -5.491 1.00 89.50 104 ASN A O 1
ATOM 773 N N . LEU A 1 105 ? -2.734 -6.068 -5.087 1.00 86.81 105 LEU A N 1
ATOM 774 C CA . LEU A 1 105 ? -3.040 -6.497 -3.732 1.00 86.81 105 LEU A CA 1
ATOM 775 C C . LEU A 1 105 ? -3.814 -7.817 -3.792 1.00 86.81 105 LEU A C 1
ATOM 777 O O . LEU A 1 105 ? -4.516 -8.101 -4.767 1.00 86.81 105 LEU A O 1
ATOM 781 N N . VAL A 1 106 ? -3.650 -8.657 -2.772 1.00 84.12 106 VAL A N 1
ATOM 782 C CA . VAL A 1 106 ? -4.216 -10.014 -2.768 1.00 84.12 106 VAL A CA 1
ATOM 783 C C . VAL A 1 106 ? -5.085 -10.222 -1.541 1.00 84.12 106 VAL A C 1
ATOM 785 O O . VAL A 1 106 ? -6.260 -10.549 -1.686 1.00 84.12 106 VAL A O 1
ATOM 788 N N . ASN A 1 107 ? -4.543 -10.021 -0.339 1.00 79.75 107 ASN A N 1
ATOM 789 C CA . ASN A 1 107 ? -5.327 -10.124 0.894 1.00 79.75 107 ASN A CA 1
ATOM 790 C C . ASN A 1 107 ? -6.016 -8.812 1.239 1.00 79.75 107 ASN A C 1
ATOM 792 O O . ASN A 1 107 ? -7.054 -8.817 1.898 1.00 79.75 107 ASN A O 1
ATOM 796 N N . THR A 1 108 ? -5.421 -7.700 0.818 1.00 75.88 108 THR A N 1
ATOM 797 C CA . THR A 1 108 ? -5.907 -6.367 1.157 1.00 75.88 108 THR A CA 1
ATOM 798 C C . THR A 1 108 ? -6.728 -5.712 0.070 1.00 75.88 108 THR A C 1
ATOM 800 O O . THR A 1 108 ? -7.373 -4.728 0.400 1.00 75.88 108 THR A O 1
ATOM 803 N N . TRP A 1 109 ? -6.791 -6.300 -1.136 1.00 75.25 109 TRP A N 1
ATOM 804 C CA . TRP A 1 109 ? -7.537 -5.762 -2.277 1.00 75.25 109 TRP A CA 1
ATOM 805 C C . TRP A 1 109 ? -8.932 -5.308 -1.850 1.00 75.25 109 TRP A C 1
ATOM 807 O O . TRP A 1 109 ? -9.758 -6.112 -1.406 1.00 75.25 109 TRP A O 1
ATOM 817 N N . ASN A 1 110 ? -9.198 -4.015 -2.034 1.00 77.38 110 ASN A N 1
ATOM 818 C CA . ASN A 1 110 ? -10.472 -3.377 -1.751 1.00 77.38 110 ASN A CA 1
ATOM 819 C C . ASN A 1 110 ? -10.853 -3.542 -0.280 1.00 77.38 110 ASN A C 1
ATOM 821 O O . ASN A 1 110 ? -12.032 -3.687 0.061 1.00 77.38 110 ASN A O 1
ATOM 825 N N . ASN A 1 111 ? -9.867 -3.489 0.609 1.00 81.31 111 ASN A N 1
ATOM 826 C CA . ASN A 1 111 ? -10.073 -3.571 2.048 1.00 81.31 111 ASN A CA 1
ATOM 827 C C . ASN A 1 111 ? -8.943 -2.908 2.855 1.00 81.31 111 ASN A C 1
ATOM 829 O O . ASN A 1 111 ? -8.814 -3.156 4.048 1.00 81.31 111 ASN A O 1
ATOM 833 N N . GLU A 1 112 ? -8.107 -2.081 2.230 1.00 81.94 112 GLU A N 1
ATOM 834 C CA . GLU A 1 112 ? -6.942 -1.453 2.852 1.00 81.94 112 GLU A CA 1
ATOM 835 C C . GLU A 1 112 ? -7.386 -0.404 3.870 1.00 81.94 112 GLU A C 1
ATOM 837 O O . GLU A 1 112 ? -8.165 0.500 3.561 1.00 81.94 112 GLU A O 1
ATOM 842 N N . ALA A 1 113 ? -6.866 -0.474 5.089 1.00 83.00 113 ALA A N 1
ATOM 843 C CA . ALA A 1 113 ? -7.198 0.488 6.134 1.00 83.00 113 ALA A CA 1
ATOM 844 C C . ALA A 1 113 ? -5.972 1.132 6.781 1.00 83.00 113 ALA A C 1
ATOM 846 O O . ALA A 1 113 ? -6.114 2.199 7.375 1.00 83.00 113 ALA A O 1
ATOM 847 N N . SER A 1 114 ? -4.787 0.534 6.667 1.00 89.94 114 SER A N 1
ATOM 848 C CA . SER A 1 114 ? -3.538 1.122 7.154 1.00 89.94 114 SER A CA 1
ATOM 849 C C . SER A 1 114 ? -2.325 0.582 6.395 1.00 89.94 114 SER A C 1
ATOM 851 O O . SER A 1 114 ? -2.423 -0.416 5.680 1.00 89.94 114 SER A O 1
ATOM 853 N N . TYR A 1 115 ? -1.176 1.241 6.533 1.00 92.31 115 TYR A N 1
ATOM 854 C CA . TYR A 1 115 ? 0.106 0.693 6.088 1.00 92.31 115 TYR A CA 1
ATOM 855 C C . TYR A 1 115 ? 1.220 1.057 7.070 1.00 92.31 115 TYR A C 1
ATOM 857 O O . TYR A 1 115 ? 1.122 2.066 7.769 1.00 92.31 115 TYR A O 1
ATOM 865 N N . SER A 1 116 ? 2.285 0.260 7.100 1.00 93.31 116 SER A N 1
ATOM 866 C CA . SER A 1 116 ? 3.501 0.551 7.866 1.00 93.31 116 SER A CA 1
ATOM 867 C C . SER A 1 116 ? 4.726 -0.064 7.196 1.00 93.31 116 SER A C 1
ATOM 869 O O . SER A 1 116 ? 4.621 -1.101 6.545 1.00 93.31 116 SER A O 1
ATOM 871 N N . ILE A 1 117 ? 5.899 0.544 7.359 1.00 91.88 117 ILE A N 1
ATOM 872 C CA . ILE A 1 117 ? 7.186 -0.109 7.059 1.00 91.88 117 ILE A CA 1
ATOM 873 C C . ILE A 1 117 ? 7.611 -1.083 8.168 1.00 91.88 117 ILE A C 1
ATOM 875 O O . ILE A 1 117 ? 8.538 -1.876 7.996 1.00 91.88 117 ILE A O 1
ATOM 879 N N . TYR A 1 118 ? 6.936 -1.039 9.317 1.00 91.62 118 TYR A N 1
ATOM 880 C CA . TYR A 1 118 ? 7.135 -1.971 10.414 1.00 91.62 118 TYR A CA 1
ATOM 881 C C . TYR A 1 118 ? 6.135 -3.130 10.303 1.00 91.62 118 TYR A C 1
ATOM 883 O O . TYR A 1 118 ? 4.965 -2.959 9.951 1.00 91.62 118 TYR A O 1
ATOM 891 N N . ASN A 1 119 ? 6.604 -4.345 10.589 1.00 87.25 119 ASN A N 1
ATOM 892 C CA . ASN A 1 119 ? 5.735 -5.516 10.622 1.00 87.25 119 ASN A CA 1
ATOM 893 C C . ASN A 1 119 ? 4.970 -5.557 11.956 1.00 87.25 119 ASN A C 1
ATOM 895 O O . ASN A 1 119 ? 5.591 -5.531 13.021 1.00 87.25 119 ASN A O 1
ATOM 899 N N . HIS A 1 120 ? 3.644 -5.659 11.884 1.00 83.00 120 HIS A N 1
ATOM 900 C CA . HIS A 1 120 ? 2.733 -5.687 13.024 1.00 83.00 120 HIS A CA 1
ATOM 901 C C . HIS A 1 120 ? 1.940 -6.998 13.176 1.00 83.00 120 HIS A C 1
ATOM 903 O O . HIS A 1 120 ? 1.109 -7.076 14.086 1.00 83.00 120 HIS A O 1
ATOM 909 N N . GLY A 1 121 ? 2.242 -8.044 12.389 1.00 65.88 121 GLY A N 1
ATOM 910 C CA . GLY A 1 121 ? 1.781 -9.416 12.659 1.00 65.88 121 GLY A CA 1
ATOM 911 C C . GLY A 1 121 ? 1.397 -10.221 11.439 1.00 65.88 121 GLY A C 1
ATOM 912 O O . GLY A 1 121 ? 0.460 -9.776 10.758 1.00 65.88 121 GLY A O 1
#

Organism: NCBI:txid2219663